Protein AF-A0A922ZAD3-F1 (afdb_monomer)

Radius of gyration: 25.51 Å; Cα contacts (8 Å, |Δi|>4): 34; chains: 1; bounding box: 76×25×50 Å

Solvent-accessible surface area (backbone atoms only — not comparable to full-atom values): 5770 Å² total; per-residue (Å²): 134,62,74,67,57,54,55,48,39,57,34,49,37,71,70,69,54,54,74,69,57,48,52,52,53,54,55,58,28,72,83,29,72,67,55,41,47,49,44,52,55,47,27,52,50,45,52,52,55,72,68,52,84,65,85,85,80,50,72,68,54,52,53,52,51,51,53,55,39,49,76,71,68,50,87,79,79,77,80,72,75,80,72,78,85,80,80,81,85,79,85,131

Structure (mmCIF, N/CA/C/O backbone):
data_AF-A0A922ZAD3-F1
#
_entry.id   AF-A0A922ZAD3-F1
#
loop_
_atom_site.group_PDB
_atom_site.id
_atom_site.type_symbol
_atom_site.label_atom_id
_atom_site.label_alt_id
_atom_site.label_comp_id
_atom_site.label_asym_id
_atom_site.label_entity_id
_atom_site.label_seq_id
_atom_site.pdbx_PDB_ins_code
_atom_site.Cartn_x
_atom_site.Cartn_y
_atom_site.Cartn_z
_atom_site.occupancy
_atom_site.B_iso_or_equiv
_atom_site.auth_seq_id
_atom_site.auth_comp_id
_atom_site.auth_asym_id
_atom_site.auth_atom_id
_atom_site.pdbx_PDB_model_num
ATOM 1 N N . MET A 1 1 ? -21.144 -0.134 1.352 1.00 59.28 1 MET A N 1
ATOM 2 C CA . MET A 1 1 ? -20.029 0.603 1.975 1.00 59.28 1 MET A CA 1
ATOM 3 C C . MET A 1 1 ? -20.101 2.050 1.530 1.00 59.28 1 MET A C 1
ATOM 5 O O . MET A 1 1 ? -20.392 2.279 0.363 1.00 59.28 1 MET A O 1
ATOM 9 N N . ASN A 1 2 ? -19.955 2.997 2.452 1.00 76.38 2 ASN A N 1
ATOM 10 C CA . ASN A 1 2 ? -20.130 4.426 2.180 1.00 76.38 2 ASN A CA 1
ATOM 11 C C . ASN A 1 2 ? -18.867 4.995 1.503 1.00 76.38 2 ASN A C 1
ATOM 13 O O . ASN A 1 2 ? -17.761 4.662 1.928 1.00 76.38 2 ASN A O 1
ATOM 17 N N . ASP A 1 3 ? -19.001 5.864 0.497 1.00 76.62 3 ASP A N 1
ATOM 18 C CA . ASP A 1 3 ? -17.849 6.402 -0.261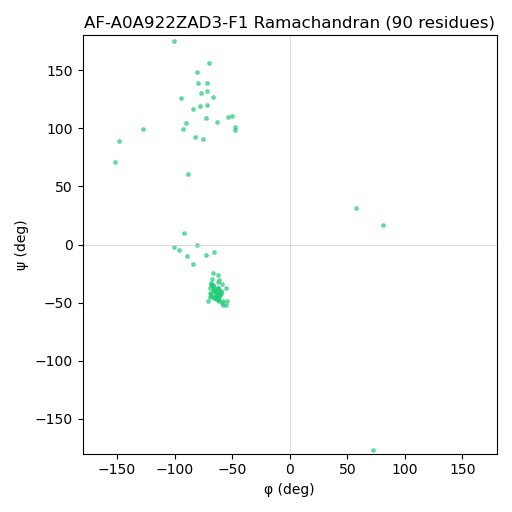 1.00 76.62 3 ASP A CA 1
ATOM 19 C C . ASP A 1 3 ? -16.878 7.220 0.608 1.00 76.62 3 ASP A C 1
ATOM 21 O O . ASP A 1 3 ? -15.683 7.297 0.320 1.00 76.62 3 ASP A O 1
ATOM 25 N N . LEU A 1 4 ? -17.379 7.804 1.700 1.00 80.00 4 LEU A N 1
ATOM 26 C CA . LEU A 1 4 ? -16.563 8.497 2.695 1.00 80.00 4 LEU A CA 1
ATOM 27 C C . LEU A 1 4 ? -15.573 7.549 3.386 1.00 80.00 4 LEU A C 1
ATOM 29 O O . LEU A 1 4 ? -14.399 7.881 3.513 1.00 80.00 4 LEU A O 1
ATOM 33 N N . TYR A 1 5 ? -16.029 6.360 3.793 1.00 77.25 5 TYR A N 1
ATOM 34 C CA . TYR A 1 5 ? -15.179 5.396 4.492 1.00 77.25 5 TYR A CA 1
ATOM 35 C C . TYR A 1 5 ? -14.095 4.828 3.579 1.00 77.25 5 TYR A C 1
ATOM 37 O O . TYR A 1 5 ? -12.976 4.654 4.038 1.00 77.25 5 TYR A O 1
ATOM 45 N N . ARG A 1 6 ? -14.370 4.653 2.280 1.00 77.19 6 ARG A N 1
ATOM 46 C CA . ARG A 1 6 ? -13.330 4.281 1.305 1.00 77.19 6 ARG A CA 1
ATOM 47 C C . ARG A 1 6 ? -12.195 5.301 1.257 1.00 77.19 6 ARG A C 1
ATOM 49 O O . ARG A 1 6 ? -11.043 4.936 1.439 1.00 77.19 6 ARG A O 1
ATOM 56 N N . LYS A 1 7 ? -12.525 6.588 1.111 1.00 80.75 7 LYS A N 1
ATOM 57 C CA . LYS A 1 7 ? -11.513 7.659 1.090 1.00 80.75 7 LYS A CA 1
ATOM 58 C C . LYS A 1 7 ? -10.730 7.751 2.398 1.00 80.75 7 LYS A C 1
ATOM 60 O O . LYS A 1 7 ? -9.537 8.026 2.374 1.00 80.75 7 LYS A O 1
ATOM 65 N N . LEU A 1 8 ? -11.390 7.534 3.535 1.00 81.56 8 LEU A N 1
ATOM 66 C CA . LEU A 1 8 ? -10.711 7.507 4.830 1.00 81.56 8 LEU A CA 1
ATOM 67 C C . LEU A 1 8 ? -9.756 6.315 4.943 1.00 81.56 8 LEU A C 1
ATOM 69 O O . LEU A 1 8 ? -8.660 6.487 5.457 1.00 81.56 8 LEU A O 1
ATOM 73 N N . VAL A 1 9 ? -10.129 5.140 4.434 1.00 85.94 9 VAL A N 1
ATOM 74 C CA . VAL A 1 9 ? -9.262 3.952 4.412 1.00 85.94 9 VAL A CA 1
ATOM 75 C C . VAL A 1 9 ? -8.045 4.156 3.504 1.00 85.94 9 VAL A C 1
ATOM 77 O O . VAL A 1 9 ? -6.940 3.788 3.896 1.00 85.94 9 VAL A O 1
ATOM 80 N N . ASP A 1 10 ? -8.212 4.810 2.353 1.00 86.69 10 ASP A N 1
ATOM 81 C CA . ASP A 1 10 ? -7.095 5.162 1.464 1.00 86.69 10 ASP A CA 1
ATOM 82 C C . ASP A 1 10 ? -6.090 6.092 2.167 1.00 86.69 10 ASP A C 1
ATOM 84 O O . ASP A 1 10 ? -4.887 5.827 2.182 1.00 86.69 10 ASP A O 1
ATOM 88 N N . LEU A 1 11 ? -6.586 7.156 2.809 1.00 84.69 11 LEU A N 1
ATOM 89 C CA . LEU A 1 11 ? -5.756 8.100 3.568 1.00 84.69 11 LEU A CA 1
ATOM 90 C C . LEU A 1 11 ? -5.126 7.453 4.809 1.00 84.69 11 LEU A C 1
ATOM 92 O O . LEU A 1 11 ? -4.004 7.789 5.182 1.00 84.69 11 LEU A O 1
ATOM 96 N N . TYR A 1 12 ? -5.844 6.528 5.449 1.00 87.62 12 TYR A N 1
ATOM 97 C CA . TYR A 1 12 ? -5.347 5.746 6.577 1.00 87.62 12 TYR A CA 1
ATOM 98 C C . TYR A 1 12 ? -4.171 4.860 6.161 1.00 87.62 12 TYR A C 1
ATOM 100 O O . TYR A 1 12 ? -3.162 4.813 6.858 1.00 87.62 12 TYR A O 1
ATOM 108 N N . ALA A 1 13 ? -4.275 4.181 5.016 1.00 85.31 13 ALA A N 1
ATOM 109 C CA . ALA A 1 13 ? -3.229 3.286 4.534 1.00 85.31 13 ALA A CA 1
ATOM 110 C C . ALA A 1 13 ? -1.908 4.020 4.247 1.00 85.31 13 ALA A C 1
ATOM 112 O O . ALA A 1 13 ? -0.830 3.462 4.470 1.00 85.31 13 ALA A O 1
ATOM 113 N N . ASP A 1 14 ? -1.989 5.281 3.815 1.00 86.31 14 ASP A N 1
ATOM 114 C CA . ASP A 1 14 ? -0.828 6.131 3.546 1.00 86.31 14 ASP A CA 1
ATOM 115 C C . ASP A 1 14 ? -0.365 6.985 4.747 1.00 86.31 14 ASP A C 1
ATOM 117 O O . ASP A 1 14 ? 0.503 7.839 4.590 1.00 86.31 14 ASP A O 1
ATOM 121 N N . ASP A 1 15 ? -0.901 6.755 5.951 1.00 85.44 15 ASP A N 1
ATOM 122 C CA . ASP A 1 15 ? -0.576 7.514 7.174 1.00 85.44 15 ASP A CA 1
ATOM 123 C C . ASP A 1 15 ? -0.826 9.038 7.051 1.00 85.44 15 ASP A C 1
ATOM 125 O O . ASP A 1 15 ? -0.142 9.853 7.670 1.00 85.44 15 ASP A O 1
ATOM 129 N N . GLN A 1 16 ? -1.823 9.440 6.253 1.00 89.38 16 GLN A N 1
ATOM 130 C CA . GLN A 1 16 ? -2.156 10.850 5.988 1.00 89.38 16 GLN A CA 1
ATOM 131 C C . GLN A 1 16 ? -3.290 11.404 6.866 1.00 89.38 16 GLN A C 1
ATOM 133 O O . GLN A 1 16 ? -3.626 12.587 6.780 1.00 89.38 16 G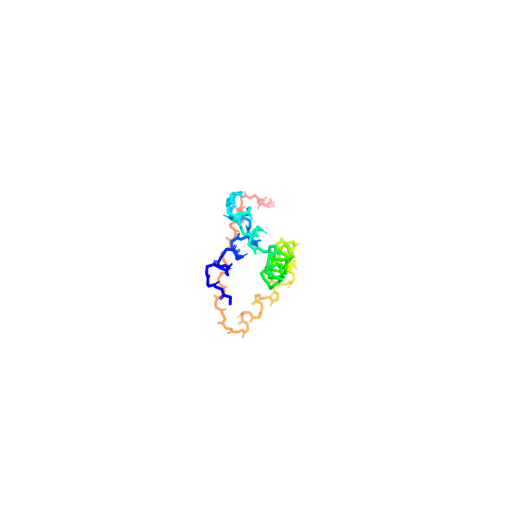LN A O 1
ATOM 138 N N . LEU A 1 17 ? -3.917 10.565 7.693 1.00 87.81 17 LEU A N 1
ATOM 139 C CA . LEU A 1 17 ? -4.976 10.993 8.605 1.00 87.81 17 LEU A CA 1
ATOM 140 C C . LEU A 1 17 ? -4.411 11.639 9.874 1.00 87.81 17 LEU A C 1
ATOM 142 O O . LEU A 1 17 ? -3.366 11.245 10.387 1.00 87.81 17 LEU A O 1
ATOM 146 N N . THR A 1 18 ? -5.154 12.597 10.430 1.00 89.31 18 THR A N 1
ATOM 147 C CA . THR A 1 18 ? -4.888 13.108 11.781 1.00 89.31 18 THR A CA 1
ATOM 148 C C . THR A 1 18 ? -5.239 12.052 12.833 1.00 89.31 18 THR A C 1
ATOM 150 O O . THR A 1 18 ? -6.081 11.184 12.597 1.00 89.31 18 THR A O 1
ATOM 153 N N . GLU A 1 19 ? -4.640 12.140 14.024 1.00 87.25 19 GLU A N 1
ATOM 154 C CA . GLU A 1 19 ? -4.900 11.190 15.121 1.00 87.25 19 GLU A CA 1
ATOM 155 C C . GLU A 1 19 ? -6.390 11.090 15.490 1.00 87.25 19 GLU A C 1
ATOM 157 O O . GLU A 1 19 ? -6.897 9.999 15.750 1.00 87.25 19 GLU A O 1
ATOM 162 N N . GLU A 1 20 ? -7.109 12.215 15.454 1.00 87.25 20 GLU A N 1
ATOM 163 C CA . GLU A 1 20 ? -8.552 12.277 15.708 1.00 87.25 20 GLU A CA 1
ATOM 164 C C . GLU A 1 20 ? -9.343 11.463 14.672 1.00 87.25 20 GLU A C 1
ATOM 166 O O . GLU A 1 20 ? -10.153 10.610 15.033 1.00 87.25 20 GLU A O 1
ATOM 171 N N . MET A 1 21 ? -9.038 11.638 13.383 1.00 85.50 21 MET A N 1
ATOM 172 C CA . MET A 1 21 ? -9.702 10.908 12.298 1.00 85.50 21 MET A CA 1
ATOM 173 C C . MET A 1 21 ? -9.359 9.415 12.309 1.00 85.50 21 MET A C 1
ATOM 175 O O . MET A 1 21 ? -10.206 8.583 11.983 1.00 85.50 21 MET A O 1
ATOM 179 N N . VAL A 1 22 ? -8.137 9.053 12.715 1.00 88.19 22 VAL A N 1
ATOM 180 C CA . VAL A 1 22 ? -7.753 7.650 12.926 1.00 88.19 22 VAL A CA 1
ATOM 181 C C . VAL A 1 22 ? -8.582 7.035 14.050 1.00 88.19 22 VAL A C 1
ATOM 183 O O . VAL A 1 22 ? -9.081 5.917 13.897 1.00 88.19 22 VAL A O 1
ATOM 186 N N . ALA A 1 23 ? -8.758 7.745 15.167 1.00 88.25 23 ALA A N 1
ATOM 187 C CA . ALA A 1 23 ? -9.551 7.261 16.292 1.00 88.25 23 ALA A CA 1
ATOM 188 C C . ALA A 1 23 ? -11.027 7.066 15.907 1.00 88.25 23 ALA A C 1
ATOM 190 O O . ALA A 1 23 ? -11.607 6.029 16.237 1.00 88.25 23 ALA A O 1
ATOM 191 N N . GLU A 1 24 ? -11.612 8.007 15.162 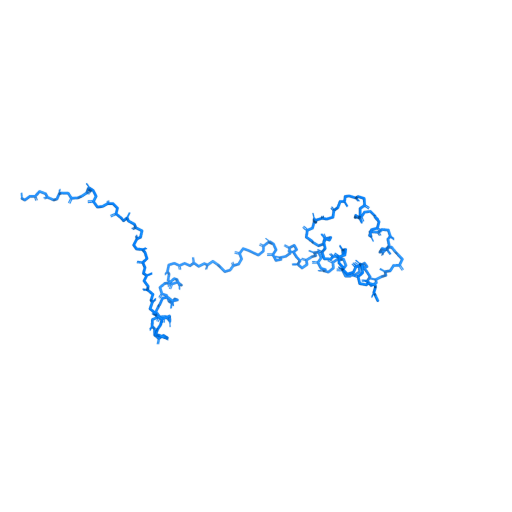1.00 88.00 24 GLU A N 1
ATOM 192 C CA . GLU A 1 24 ? -12.982 7.900 14.649 1.00 88.00 24 GLU A CA 1
ATOM 193 C C . GLU A 1 24 ? -13.153 6.738 13.667 1.00 88.00 24 GLU A C 1
ATOM 195 O O . GLU A 1 24 ? -14.080 5.938 13.809 1.00 88.00 24 GLU A O 1
ATOM 200 N N . LEU A 1 25 ? -12.240 6.596 12.701 1.00 87.25 25 LEU A N 1
ATOM 201 C CA . LEU A 1 25 ? -12.276 5.501 11.732 1.00 87.25 25 LEU A CA 1
ATOM 202 C C . LEU A 1 25 ? -12.123 4.142 12.428 1.00 87.25 25 LEU A C 1
ATOM 204 O O . LEU A 1 25 ? -12.862 3.204 12.137 1.00 87.25 25 LEU A O 1
ATOM 208 N N . THR A 1 26 ? -11.216 4.053 13.402 1.00 87.06 26 THR A N 1
ATOM 209 C CA . THR A 1 26 ? -11.004 2.836 14.198 1.00 87.06 26 THR A CA 1
ATOM 210 C C . THR A 1 26 ? -12.221 2.513 15.062 1.00 87.06 26 THR A C 1
ATOM 212 O O . THR A 1 26 ? -12.548 1.343 15.242 1.00 87.06 26 THR A O 1
ATOM 215 N N . ALA A 1 27 ? -12.907 3.527 15.597 1.00 89.06 27 ALA A N 1
ATOM 216 C CA . ALA A 1 27 ? -14.152 3.341 16.332 1.00 89.06 27 ALA A CA 1
ATOM 217 C C . ALA A 1 27 ? -15.271 2.824 15.418 1.00 89.06 27 ALA A C 1
ATOM 219 O O . ALA A 1 27 ? -15.927 1.853 15.781 1.00 89.06 27 ALA A O 1
ATOM 220 N N . ALA A 1 28 ? -15.431 3.397 14.221 1.00 86.31 28 ALA A N 1
ATOM 221 C CA . ALA A 1 28 ? -16.403 2.931 13.231 1.00 86.31 28 ALA A CA 1
ATOM 222 C C . ALA A 1 28 ? -16.122 1.489 12.767 1.00 86.31 28 ALA A C 1
ATOM 224 O O . ALA A 1 28 ? -17.045 0.698 12.600 1.00 86.31 28 ALA A O 1
ATOM 225 N N . ALA A 1 29 ? -14.848 1.116 12.630 1.00 87.31 29 ALA A N 1
ATOM 226 C CA . ALA A 1 29 ? -14.430 -0.231 12.246 1.00 87.31 29 ALA A CA 1
ATOM 227 C C . ALA A 1 29 ? -14.620 -1.294 13.347 1.00 87.31 29 ALA A C 1
ATOM 229 O O . ALA A 1 29 ? -14.454 -2.482 13.076 1.00 87.31 29 ALA A O 1
ATOM 230 N N . LYS A 1 30 ? -14.954 -0.919 14.592 1.00 87.56 30 LYS A N 1
ATOM 231 C CA . LYS A 1 30 ? -15.267 -1.908 15.644 1.00 87.56 30 LYS A CA 1
ATOM 232 C C . LYS A 1 30 ? -16.565 -2.655 15.370 1.00 87.56 30 LYS A C 1
ATOM 234 O O . LYS A 1 30 ? -16.644 -3.836 15.695 1.00 87.56 30 LYS A O 1
ATOM 239 N N . ASP A 1 31 ? -17.534 -1.961 14.784 1.00 87.50 31 ASP A N 1
ATOM 240 C CA . ASP A 1 31 ? -18.879 -2.479 14.535 1.00 87.50 31 ASP A CA 1
ATOM 241 C C . ASP A 1 31 ? -19.072 -2.929 13.071 1.00 87.50 31 ASP A C 1
ATOM 243 O O . ASP A 1 31 ? -20.132 -3.444 12.717 1.00 87.50 31 ASP A O 1
ATOM 247 N N . ASP A 1 32 ? -18.050 -2.758 12.220 1.00 87.38 32 ASP A N 1
ATOM 248 C CA . ASP A 1 32 ? -18.056 -3.120 10.798 1.00 87.38 32 ASP A CA 1
ATOM 249 C C . ASP A 1 32 ? -16.838 -3.997 10.444 1.00 87.38 32 ASP A C 1
ATOM 251 O O . ASP A 1 32 ? -15.724 -3.514 10.209 1.00 87.38 32 ASP A O 1
ATOM 255 N N . ASP A 1 33 ? -17.070 -5.312 10.382 1.00 88.44 33 ASP A N 1
ATOM 256 C CA . ASP A 1 33 ? -16.052 -6.313 10.039 1.00 88.44 33 ASP A CA 1
ATOM 257 C C . ASP A 1 33 ? -15.466 -6.118 8.628 1.00 88.44 33 ASP A C 1
ATOM 259 O O . ASP A 1 33 ? -14.294 -6.435 8.397 1.00 88.44 33 ASP A O 1
ATOM 263 N N . ILE A 1 34 ? -16.248 -5.579 7.683 1.00 88.38 34 ILE A N 1
ATOM 264 C CA . ILE A 1 34 ? -15.788 -5.318 6.312 1.00 88.38 34 ILE A CA 1
ATOM 265 C C . ILE A 1 34 ? -14.796 -4.159 6.336 1.00 88.38 34 ILE A C 1
ATOM 267 O O . ILE A 1 34 ? -13.693 -4.281 5.803 1.00 88.38 34 ILE A O 1
ATOM 271 N N . LEU A 1 35 ? -15.152 -3.064 7.010 1.00 87.62 35 LEU A N 1
ATOM 272 C CA . LEU A 1 35 ? -14.290 -1.891 7.155 1.00 87.62 35 LEU A CA 1
ATOM 273 C C . LEU A 1 35 ? -12.970 -2.235 7.847 1.00 87.62 35 LEU A C 1
ATOM 275 O O . LEU A 1 35 ? -11.901 -1.832 7.391 1.00 87.62 35 LEU A O 1
ATOM 279 N N . LYS A 1 36 ? -13.031 -3.043 8.906 1.00 89.88 36 LYS A N 1
ATOM 280 C CA . LYS A 1 36 ? -11.842 -3.523 9.612 1.00 89.88 36 LYS A CA 1
ATOM 281 C C . LYS A 1 36 ? -10.923 -4.351 8.715 1.00 89.88 36 LYS A C 1
ATOM 283 O O . LYS A 1 36 ? -9.703 -4.175 8.755 1.00 89.88 36 LYS A O 1
ATOM 288 N N . SER A 1 37 ? -11.500 -5.250 7.916 1.00 89.56 37 SER A N 1
ATOM 289 C CA . SER A 1 37 ? -10.736 -6.046 6.956 1.00 89.56 37 SER A CA 1
ATOM 290 C C . SER A 1 37 ? -10.074 -5.154 5.909 1.00 89.56 37 SER A C 1
ATOM 292 O O . SER A 1 37 ? -8.882 -5.310 5.662 1.00 89.56 37 SER A O 1
ATOM 294 N N . GLU A 1 38 ? -10.808 -4.202 5.325 1.00 88.50 38 GLU A N 1
ATOM 295 C CA . GLU A 1 38 ? -10.262 -3.295 4.309 1.00 88.50 38 GLU A CA 1
ATOM 296 C C . GLU A 1 38 ? -9.117 -2.437 4.861 1.00 88.50 38 GLU A C 1
ATOM 298 O O . GLU A 1 38 ? -8.054 -2.385 4.243 1.00 88.50 38 GLU A O 1
ATOM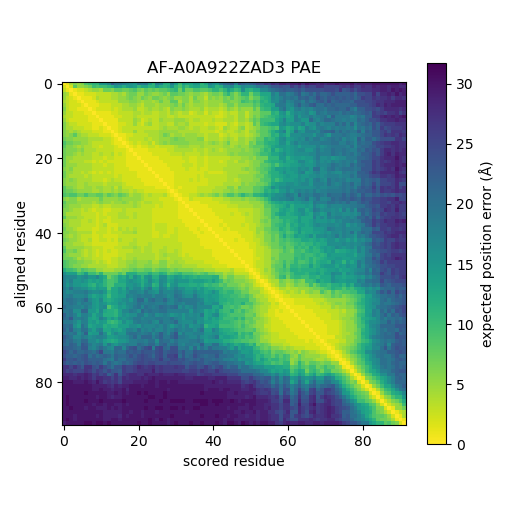 303 N N . MET A 1 39 ? -9.282 -1.846 6.052 1.00 91.19 39 MET A N 1
ATOM 304 C CA . MET A 1 39 ? -8.221 -1.087 6.726 1.00 91.19 39 MET A CA 1
ATOM 305 C C . MET A 1 39 ? -6.948 -1.916 6.895 1.00 91.19 39 MET A C 1
ATOM 307 O O . MET A 1 39 ? -5.857 -1.459 6.557 1.00 91.19 39 MET A O 1
ATOM 311 N N . SER A 1 40 ? -7.081 -3.143 7.406 1.00 89.75 40 SER A N 1
ATOM 312 C CA . SER A 1 40 ? -5.924 -3.995 7.673 1.00 89.75 40 SER A CA 1
ATOM 313 C C . SER A 1 40 ? -5.247 -4.467 6.389 1.00 89.75 40 SER A C 1
ATOM 315 O O . SER A 1 40 ? -4.020 -4.450 6.312 1.00 89.75 40 SER A O 1
ATOM 317 N N . THR A 1 41 ? -6.017 -4.913 5.395 1.00 91.38 41 THR A N 1
ATOM 318 C CA . THR A 1 41 ? -5.464 -5.436 4.140 1.00 91.38 41 THR A CA 1
ATOM 319 C C . THR A 1 41 ? -4.812 -4.331 3.319 1.00 91.38 41 THR A C 1
ATOM 321 O O . THR A 1 41 ? -3.712 -4.529 2.797 1.00 91.38 41 THR A O 1
ATOM 324 N N . LEU A 1 42 ? -5.443 -3.155 3.224 1.00 90.50 42 LEU A N 1
ATOM 325 C CA . LEU A 1 42 ? -4.887 -2.051 2.451 1.00 90.50 42 LEU A CA 1
ATOM 326 C C . LEU A 1 42 ? -3.615 -1.506 3.104 1.00 90.50 42 LEU A C 1
ATOM 328 O O . LEU A 1 42 ? -2.613 -1.342 2.411 1.00 90.50 42 LEU A O 1
ATOM 332 N N . LYS A 1 43 ? -3.612 -1.318 4.432 1.00 90.19 43 LYS A N 1
ATOM 333 C CA . LYS A 1 43 ? -2.423 -0.862 5.165 1.00 90.19 43 LYS A CA 1
ATOM 334 C C . LYS A 1 43 ? -1.239 -1.809 4.968 1.00 90.19 43 LYS A C 1
ATOM 336 O O . LYS A 1 43 ? -0.168 -1.368 4.570 1.00 90.19 43 LYS A O 1
ATOM 341 N N . GLN A 1 44 ? -1.457 -3.115 5.131 1.00 90.88 44 GLN A N 1
ATOM 342 C CA . GLN A 1 44 ? -0.418 -4.125 4.895 1.00 90.88 44 GLN A CA 1
ATOM 343 C C . GLN A 1 44 ? 0.107 -4.109 3.457 1.00 90.88 44 GLN A C 1
ATOM 345 O O . GLN A 1 44 ? 1.304 -4.269 3.239 1.00 90.88 44 GLN A O 1
ATOM 350 N N . THR A 1 45 ? -0.777 -3.919 2.476 1.00 89.38 45 THR A N 1
ATOM 351 C CA . THR A 1 45 ? -0.385 -3.864 1.063 1.00 89.38 45 THR A CA 1
ATOM 352 C C . THR A 1 45 ? 0.486 -2.643 0.785 1.00 89.38 45 THR A C 1
ATOM 354 O O . THR A 1 45 ? 1.529 -2.767 0.149 1.00 89.38 45 THR A O 1
ATOM 357 N N . VAL A 1 46 ? 0.087 -1.470 1.283 1.00 89.12 46 VAL A N 1
ATOM 358 C CA . VAL A 1 46 ? 0.859 -0.230 1.131 1.00 89.12 46 VAL A CA 1
ATOM 359 C C . VAL A 1 46 ? 2.202 -0.337 1.842 1.00 89.12 46 VAL A C 1
ATOM 361 O O . VAL A 1 46 ? 3.220 0.013 1.252 1.00 89.12 46 VAL A O 1
ATOM 364 N N . ASP A 1 47 ? 2.233 -0.865 3.064 1.00 89.62 47 ASP A N 1
ATOM 365 C CA . ASP A 1 47 ? 3.477 -1.049 3.809 1.00 89.62 47 ASP A CA 1
ATOM 366 C C . ASP A 1 47 ? 4.429 -2.000 3.065 1.00 89.62 47 ASP A C 1
ATOM 368 O O . ASP A 1 47 ? 5.608 -1.688 2.908 1.00 89.62 47 ASP A O 1
ATOM 372 N N . LEU A 1 48 ? 3.917 -3.107 2.514 1.00 89.44 48 LEU A N 1
ATOM 373 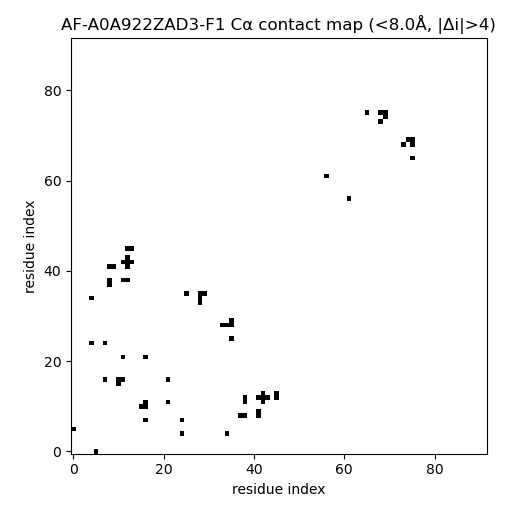C CA . LEU A 1 48 ? 4.712 -4.041 1.714 1.00 89.44 48 LEU A CA 1
ATOM 374 C C . LEU A 1 48 ? 5.291 -3.370 0.461 1.00 89.44 48 LEU A C 1
ATOM 376 O O . LEU A 1 48 ? 6.478 -3.529 0.180 1.00 89.44 48 LEU A O 1
ATOM 380 N N . LEU A 1 49 ? 4.491 -2.571 -0.249 1.00 87.06 49 LEU A N 1
ATOM 381 C CA . LEU A 1 49 ? 4.950 -1.814 -1.418 1.00 87.06 49 LEU A CA 1
ATOM 382 C C . LEU A 1 49 ? 5.969 -0.728 -1.054 1.00 87.06 49 LEU A C 1
ATOM 384 O O . LEU A 1 49 ? 6.905 -0.502 -1.810 1.00 87.06 49 LEU A O 1
ATOM 388 N N . LYS A 1 50 ? 5.824 -0.074 0.105 1.00 85.81 50 LYS A N 1
ATOM 389 C CA . LYS A 1 50 ? 6.800 0.907 0.608 1.00 85.81 50 LYS A CA 1
ATOM 390 C C . LYS A 1 50 ? 8.132 0.252 0.982 1.00 85.81 50 LYS A C 1
ATOM 392 O O . LYS A 1 50 ? 9.169 0.904 0.896 1.00 85.81 50 LYS A O 1
ATOM 397 N N . THR A 1 51 ? 8.111 -1.011 1.410 1.00 87.06 51 THR A N 1
ATOM 398 C CA . THR A 1 51 ? 9.329 -1.777 1.722 1.00 87.06 51 THR A CA 1
ATOM 399 C C . THR A 1 51 ? 9.981 -2.429 0.508 1.00 87.06 51 THR A C 1
ATOM 401 O O . THR A 1 51 ? 11.144 -2.820 0.592 1.00 87.06 51 THR A O 1
ATOM 404 N N . ASP A 1 52 ? 9.261 -2.555 -0.606 1.00 84.88 52 ASP A N 1
ATOM 405 C CA . ASP A 1 52 ? 9.826 -3.065 -1.847 1.00 84.88 52 ASP A CA 1
ATOM 406 C C . ASP A 1 52 ? 10.751 -2.002 -2.455 1.00 84.88 52 ASP A C 1
ATOM 408 O O . ASP A 1 52 ? 10.312 -0.969 -2.958 1.00 84.88 52 ASP A O 1
ATOM 412 N N . SER A 1 53 ? 12.061 -2.256 -2.407 1.00 77.31 53 SER A N 1
ATOM 413 C CA . SER A 1 53 ? 13.083 -1.417 -3.046 1.00 77.31 53 SER A CA 1
ATOM 414 C C . SER A 1 53 ? 12.982 -1.419 -4.576 1.00 77.31 53 SER A C 1
ATOM 416 O O . SER A 1 53 ? 13.692 -0.662 -5.241 1.00 77.31 53 SER A O 1
ATOM 418 N N . GLY A 1 54 ? 12.106 -2.258 -5.134 1.00 78.88 54 GLY A N 1
ATOM 419 C CA . GLY A 1 54 ? 11.949 -2.455 -6.559 1.00 78.88 54 GLY A CA 1
ATOM 420 C C . GLY A 1 54 ? 13.118 -3.240 -7.159 1.00 78.88 54 GLY A C 1
ATOM 421 O O . GLY A 1 54 ? 14.016 -3.708 -6.451 1.00 78.88 54 GLY A O 1
ATOM 422 N N . PRO A 1 55 ? 13.116 -3.420 -8.489 1.00 78.50 55 PRO A N 1
ATOM 423 C CA . PRO A 1 55 ? 14.205 -4.094 -9.176 1.00 78.50 55 PRO A CA 1
ATOM 424 C C . PRO A 1 55 ? 15.493 -3.266 -9.104 1.00 78.50 55 PRO A C 1
ATOM 426 O O . PRO A 1 55 ? 15.527 -2.104 -9.510 1.00 78.50 55 PRO A O 1
ATOM 429 N N . GLU A 1 56 ? 16.575 -3.893 -8.645 1.00 79.75 56 GLU A N 1
ATOM 430 C CA . GLU A 1 56 ? 17.911 -3.316 -8.754 1.00 79.75 56 GLU A CA 1
ATOM 431 C C . GLU A 1 56 ? 18.376 -3.371 -10.214 1.00 79.75 56 GLU A C 1
ATOM 433 O O . GLU A 1 56 ? 18.484 -4.444 -10.811 1.00 79.75 56 GLU A O 1
ATOM 438 N N . PHE A 1 57 ? 18.662 -2.208 -10.797 1.00 80.69 57 PHE A N 1
ATOM 439 C CA . PHE A 1 57 ? 19.232 -2.114 -12.136 1.00 80.69 57 PHE A CA 1
ATOM 440 C C . PHE A 1 57 ? 20.750 -2.017 -12.045 1.00 80.69 57 PHE A C 1
ATOM 442 O O . PHE A 1 57 ? 21.292 -1.130 -11.388 1.00 80.69 57 PHE A O 1
ATOM 449 N N . ASN A 1 58 ? 21.439 -2.906 -12.751 1.00 86.25 58 ASN A N 1
ATOM 450 C CA . ASN A 1 58 ? 22.884 -2.824 -12.934 1.00 86.25 58 ASN A CA 1
ATOM 451 C C . ASN A 1 58 ? 23.234 -2.243 -14.316 1.00 86.25 58 ASN A C 1
ATOM 453 O O . ASN A 1 58 ? 22.378 -2.017 -15.175 1.00 86.25 58 ASN A O 1
ATOM 457 N N . GLU A 1 59 ? 24.527 -2.023 -14.546 1.00 85.00 59 GLU A N 1
ATOM 458 C CA . GLU A 1 59 ? 25.046 -1.495 -15.812 1.00 85.00 59 GLU A CA 1
ATOM 459 C C . GLU A 1 59 ? 24.685 -2.378 -17.022 1.00 85.00 59 GLU A C 1
ATOM 461 O O . GLU A 1 59 ? 24.388 -1.872 -18.103 1.00 85.00 59 GLU A O 1
ATOM 466 N N . SER A 1 60 ? 24.627 -3.701 -16.845 1.00 84.69 60 SER A N 1
ATOM 467 C CA . SER A 1 60 ? 24.242 -4.618 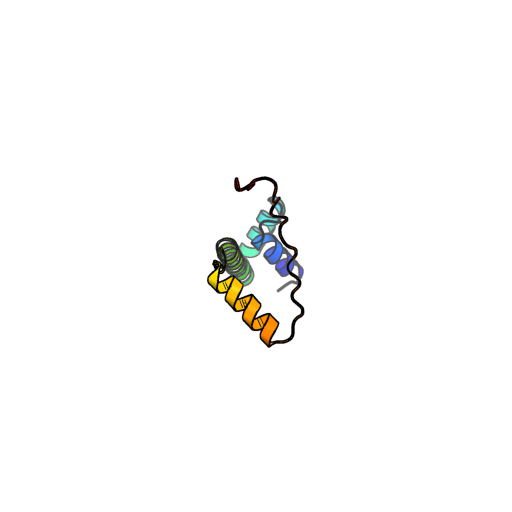-17.926 1.00 84.69 60 SER A CA 1
ATOM 468 C C . SER A 1 60 ? 22.761 -4.483 -18.292 1.00 84.69 60 SER A C 1
ATOM 470 O O . SER A 1 60 ? 22.409 -4.533 -19.473 1.00 84.69 60 SER A O 1
ATOM 472 N N . ASP A 1 61 ? 21.884 -4.267 -17.308 1.00 85.06 61 ASP A N 1
ATOM 473 C CA . ASP A 1 61 ? 20.467 -3.987 -17.545 1.00 85.06 61 ASP A CA 1
ATOM 474 C C . ASP A 1 61 ? 20.272 -2.644 -18.254 1.00 85.06 61 ASP A C 1
ATOM 476 O O . ASP A 1 61 ? 19.474 -2.565 -19.190 1.00 85.06 61 ASP A O 1
ATOM 480 N N . TYR A 1 62 ? 21.049 -1.624 -17.877 1.00 84.31 62 TYR A N 1
ATOM 481 C CA . TYR A 1 62 ? 21.064 -0.324 -18.548 1.00 84.31 62 TYR A CA 1
ATOM 482 C C . TYR A 1 62 ? 21.423 -0.458 -20.037 1.00 84.31 62 TYR A C 1
ATOM 484 O O . TYR A 1 62 ? 20.655 -0.034 -20.905 1.00 84.31 62 TYR A O 1
ATOM 492 N N . LEU A 1 63 ? 22.529 -1.142 -20.350 1.00 86.88 63 LEU A N 1
ATOM 493 C CA . LEU A 1 63 ? 22.954 -1.390 -21.732 1.00 86.88 63 LEU A CA 1
ATOM 494 C C . LEU A 1 63 ? 21.926 -2.219 -22.517 1.00 86.88 63 LEU A C 1
ATOM 496 O O . LEU A 1 63 ? 21.657 -1.942 -23.688 1.00 86.88 63 LEU A O 1
ATOM 500 N N . ARG A 1 64 ? 21.295 -3.209 -21.874 1.00 86.19 64 ARG A N 1
ATOM 501 C CA . ARG A 1 64 ? 20.235 -4.015 -22.496 1.00 86.19 64 ARG A CA 1
ATOM 502 C C . ARG A 1 64 ? 19.009 -3.173 -22.845 1.00 86.19 64 ARG A C 1
ATOM 504 O O . ARG A 1 64 ? 18.415 -3.386 -23.903 1.00 86.19 64 ARG A O 1
ATOM 511 N N . ILE A 1 65 ? 18.606 -2.255 -21.966 1.00 86.62 65 ILE A N 1
ATOM 512 C CA . ILE A 1 65 ? 17.472 -1.352 -22.204 1.00 86.62 65 ILE A CA 1
ATOM 513 C C . ILE A 1 65 ? 17.781 -0.433 -23.386 1.00 86.62 65 ILE A C 1
ATOM 515 O O . ILE A 1 65 ? 16.965 -0.346 -24.303 1.00 86.62 65 ILE A O 1
ATOM 519 N N . ILE A 1 66 ? 18.979 0.155 -23.426 1.00 85.94 66 ILE A N 1
ATOM 520 C CA . ILE A 1 66 ? 19.434 0.987 -24.548 1.00 85.94 66 ILE A CA 1
ATOM 521 C C . ILE A 1 66 ? 19.347 0.224 -25.863 1.00 85.94 66 ILE A C 1
ATOM 523 O O . ILE A 1 66 ? 18.728 0.697 -26.813 1.00 85.94 66 ILE A O 1
ATOM 527 N N . PHE A 1 67 ? 19.920 -0.977 -25.912 1.00 86.56 67 PHE A N 1
ATOM 528 C CA . PHE A 1 67 ? 19.923 -1.779 -27.129 1.00 86.56 67 PHE A CA 1
ATOM 529 C C . PHE A 1 67 ? 18.497 -2.098 -27.607 1.00 86.56 67 PHE A C 1
ATOM 531 O O . PHE A 1 67 ? 18.188 -2.019 -28.798 1.00 86.56 67 PHE A O 1
ATOM 538 N N . ARG A 1 68 ? 17.583 -2.410 -26.679 1.00 86.94 68 ARG A N 1
ATOM 539 C CA . ARG A 1 68 ? 16.163 -2.633 -27.000 1.00 86.94 68 ARG A CA 1
ATOM 540 C C . ARG A 1 68 ? 15.477 -1.379 -27.533 1.00 86.94 68 ARG A C 1
ATOM 542 O O . ARG A 1 68 ? 14.697 -1.468 -28.473 1.00 86.94 68 ARG A O 1
ATOM 549 N N . MET A 1 69 ? 15.764 -0.220 -26.958 1.00 85.94 69 MET A N 1
ATOM 550 C CA . MET A 1 69 ? 15.188 1.043 -27.411 1.00 85.94 69 MET A CA 1
ATOM 551 C C . MET A 1 69 ? 15.725 1.446 -28.794 1.00 85.94 69 MET A C 1
ATOM 553 O O . MET A 1 69 ? 14.940 1.818 -29.662 1.00 85.94 69 MET A O 1
ATOM 557 N N . GLN A 1 70 ? 17.024 1.271 -29.047 1.00 84.69 70 GLN A N 1
ATOM 558 C CA . GLN A 1 70 ? 17.634 1.515 -30.359 1.00 84.69 70 GLN A CA 1
ATOM 559 C C . GLN A 1 70 ? 17.072 0.583 -31.439 1.00 84.69 70 GLN A C 1
ATOM 561 O O . GLN A 1 70 ? 16.723 1.030 -32.528 1.00 84.69 70 GLN A O 1
ATOM 566 N N . THR A 1 71 ? 16.926 -0.711 -31.139 1.00 88.31 71 THR A N 1
ATOM 567 C CA . THR A 1 71 ? 16.319 -1.676 -32.079 1.00 88.31 71 THR A CA 1
ATOM 568 C C . THR A 1 71 ? 14.834 -1.414 -32.331 1.00 88.31 71 THR A C 1
ATOM 570 O O . THR A 1 71 ? 14.334 -1.751 -33.401 1.00 88.31 71 THR A O 1
ATOM 573 N N . ALA A 1 72 ? 14.140 -0.765 -31.395 1.00 88.56 72 ALA A N 1
ATOM 574 C CA . ALA A 1 72 ? 12.776 -0.278 -31.579 1.00 88.56 72 ALA A CA 1
ATOM 575 C C . ALA A 1 72 ? 1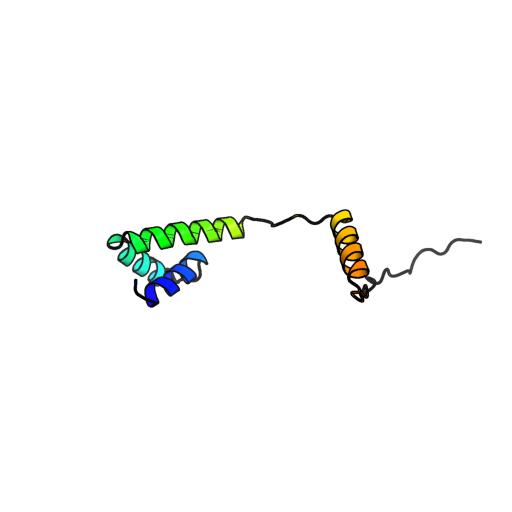2.693 1.058 -32.350 1.00 88.56 72 ALA A C 1
ATOM 577 O O . ALA A 1 72 ? 11.592 1.552 -32.583 1.00 88.56 72 ALA A O 1
ATOM 578 N N . GLY A 1 73 ? 13.830 1.638 -32.756 1.00 84.69 73 GLY A N 1
ATOM 579 C CA . GLY A 1 73 ? 13.891 2.886 -33.519 1.00 84.69 73 GLY A CA 1
ATOM 580 C C . GLY A 1 73 ? 13.760 4.155 -32.675 1.00 84.69 73 GLY A C 1
ATOM 581 O O . GLY A 1 73 ? 13.467 5.212 -33.227 1.00 84.69 73 GLY A O 1
ATOM 582 N N . ALA A 1 74 ? 13.948 4.071 -31.354 1.00 80.00 74 ALA A N 1
ATOM 583 C CA . ALA A 1 74 ? 13.987 5.254 -30.502 1.00 80.00 74 ALA A CA 1
ATOM 584 C C . ALA A 1 74 ? 15.292 6.034 -30.726 1.00 80.00 74 ALA A C 1
ATOM 586 O O . ALA A 1 74 ? 16.380 5.454 -30.696 1.00 80.00 74 ALA A O 1
ATOM 587 N N . ASP A 1 75 ? 15.178 7.350 -30.902 1.00 75.62 75 ASP A N 1
ATOM 588 C CA . ASP A 1 75 ? 16.323 8.259 -30.957 1.00 75.62 75 ASP A CA 1
ATOM 589 C C . ASP A 1 75 ? 16.758 8.605 -29.526 1.00 75.62 75 ASP A C 1
ATO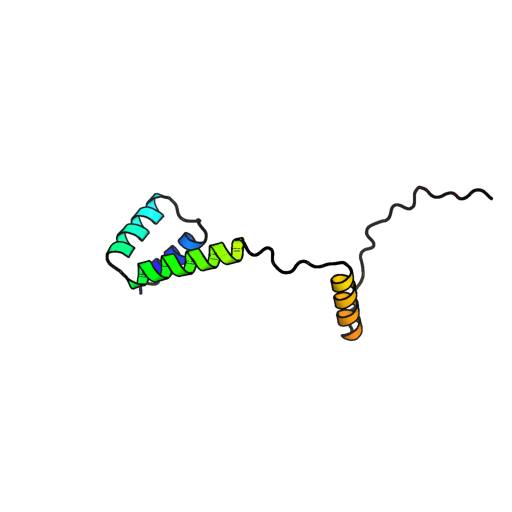M 591 O O . ASP A 1 75 ? 16.179 9.469 -28.863 1.00 75.62 75 ASP A O 1
ATOM 595 N N . ILE A 1 76 ? 17.709 7.832 -28.997 1.00 71.62 76 ILE A N 1
ATOM 596 C CA . ILE A 1 76 ? 18.233 8.020 -27.643 1.00 71.62 76 ILE A CA 1
ATOM 597 C C . ILE A 1 76 ? 19.465 8.917 -27.728 1.00 71.62 76 ILE A C 1
ATOM 599 O O . ILE A 1 76 ? 20.566 8.449 -28.021 1.00 71.62 76 ILE A O 1
ATOM 603 N N . SER A 1 77 ? 19.281 10.200 -27.432 1.00 63.19 77 SER A N 1
ATOM 604 C CA . SER A 1 77 ? 20.395 11.113 -27.194 1.00 63.19 77 SER A CA 1
ATOM 605 C C . SER A 1 77 ? 20.837 10.975 -25.740 1.00 63.19 77 SER A C 1
ATOM 607 O O . SER A 1 77 ? 20.069 11.255 -24.820 1.00 63.19 77 SER A O 1
ATOM 609 N N . PHE A 1 78 ? 22.070 10.527 -25.519 1.00 62.56 78 PHE A N 1
ATOM 610 C CA . PHE A 1 78 ? 22.679 10.587 -24.196 1.00 62.56 78 PHE A CA 1
ATOM 611 C C . PHE A 1 78 ? 23.143 12.023 -23.978 1.00 62.56 78 PHE A C 1
ATOM 613 O O . PHE A 1 78 ? 23.976 12.516 -24.735 1.00 62.56 78 PHE A O 1
ATOM 620 N N . GLU A 1 79 ? 22.621 12.705 -22.960 1.00 54.88 79 GLU A N 1
ATOM 621 C CA . GLU A 1 79 ? 23.376 13.820 -22.398 1.00 54.88 79 GLU A CA 1
ATOM 622 C C . GLU A 1 79 ? 24.661 13.205 -21.838 1.00 54.88 79 GLU A C 1
ATOM 624 O O . GLU A 1 79 ? 24.632 12.469 -20.847 1.00 54.88 79 GLU A O 1
ATOM 629 N N . GLU A 1 80 ? 25.783 13.415 -22.532 1.00 51.62 80 GLU A N 1
ATOM 630 C CA . GLU A 1 80 ? 27.102 13.171 -21.965 1.00 51.62 80 GLU A CA 1
ATOM 631 C C . GLU A 1 80 ? 27.121 13.884 -20.615 1.00 51.62 80 GLU A C 1
ATOM 633 O O . GLU A 1 80 ? 27.089 15.113 -20.550 1.00 51.62 80 GLU A O 1
ATOM 638 N N . ARG A 1 81 ? 27.147 13.124 -19.512 1.00 48.56 81 ARG A N 1
ATOM 639 C CA . ARG A 1 81 ? 27.613 13.681 -18.243 1.00 48.56 81 ARG A CA 1
ATOM 640 C C . 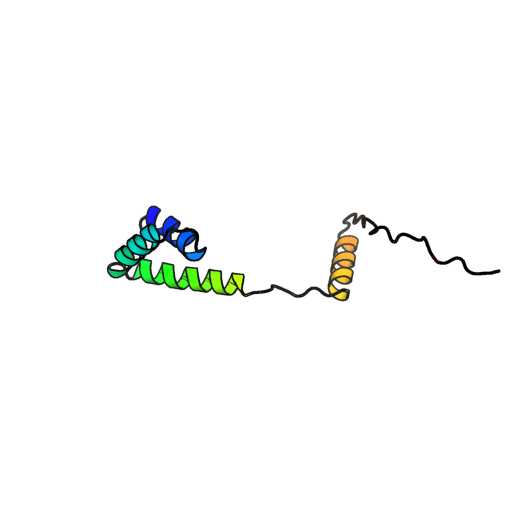ARG A 1 81 ? 28.979 14.256 -18.568 1.00 48.56 81 ARG A C 1
ATOM 642 O O . ARG A 1 81 ? 29.865 13.465 -18.879 1.00 48.56 81 ARG A O 1
ATOM 649 N N . GLU A 1 82 ? 29.112 15.582 -18.579 1.00 44.16 82 GLU A N 1
ATOM 650 C CA . GLU A 1 82 ? 30.356 16.267 -18.917 1.00 44.16 82 GLU A CA 1
ATOM 651 C C . GLU A 1 82 ? 31.507 15.625 -18.139 1.00 44.16 82 GLU A C 1
ATOM 653 O O . GLU A 1 82 ? 31.733 15.893 -16.959 1.00 44.16 82 GLU A O 1
ATOM 658 N N . SER A 1 83 ? 32.245 14.738 -18.797 1.00 47.62 83 SER A N 1
ATOM 659 C CA . SER A 1 83 ? 33.518 14.270 -18.294 1.00 47.62 83 SER A CA 1
ATOM 660 C C . SER A 1 83 ? 34.461 15.426 -18.550 1.00 47.62 83 SER A C 1
ATOM 662 O O . SER A 1 83 ? 35.001 15.508 -19.646 1.00 47.62 83 SER A O 1
ATOM 664 N N . HIS A 1 84 ? 34.606 16.349 -17.591 1.00 45.53 84 HIS A N 1
ATOM 665 C CA . HIS A 1 84 ? 35.578 17.443 -17.656 1.00 45.53 84 HIS A CA 1
ATOM 666 C C . HIS A 1 84 ? 36.955 16.875 -18.059 1.00 45.53 84 HIS A C 1
ATOM 668 O O . HIS A 1 84 ? 37.656 16.319 -17.207 1.00 45.53 84 HIS A O 1
ATOM 674 N N . PRO A 1 85 ? 37.394 16.994 -19.329 1.00 48.88 85 PRO A N 1
ATOM 675 C CA . PRO A 1 85 ? 38.632 16.396 -19.796 1.00 48.88 85 PRO A CA 1
ATOM 676 C C . PRO A 1 85 ? 39.740 17.415 -19.540 1.00 48.88 85 PRO A C 1
ATOM 678 O O . PRO A 1 85 ? 40.358 17.952 -20.451 1.00 48.88 85 PRO A O 1
ATOM 681 N N . GLY A 1 86 ? 39.920 17.766 -18.268 1.00 53.19 86 GLY A N 1
ATOM 682 C CA . GLY A 1 86 ? 40.884 18.771 -17.840 1.00 53.19 86 GLY A CA 1
ATOM 683 C C . GLY A 1 86 ? 42.269 18.216 -17.535 1.00 53.19 86 GLY A C 1
ATOM 684 O O . GLY A 1 86 ? 43.176 19.005 -17.295 1.00 53.19 86 GLY A O 1
ATOM 685 N N . GLN A 1 87 ? 42.469 16.896 -17.479 1.00 57.75 87 GLN A N 1
ATOM 686 C CA . GLN A 1 87 ? 43.718 16.348 -16.940 1.00 57.75 87 GLN A CA 1
ATOM 687 C C . GLN A 1 87 ? 44.099 14.992 -17.531 1.00 57.75 87 GLN A C 1
ATOM 689 O O . GLN A 1 87 ? 44.094 14.004 -16.819 1.00 57.75 87 GLN A O 1
ATOM 694 N N . TYR A 1 88 ? 44.508 14.945 -18.798 1.00 55.19 88 TYR A N 1
ATOM 695 C CA . TYR A 1 88 ? 45.559 14.008 -19.216 1.00 55.19 88 TYR A CA 1
ATOM 696 C C . TYR A 1 88 ? 46.354 14.636 -20.359 1.00 55.19 88 TYR A C 1
ATOM 698 O O . TYR A 1 88 ? 46.035 14.484 -21.534 1.00 55.19 88 TYR A O 1
ATOM 706 N N . GLN A 1 89 ? 47.398 15.377 -19.995 1.00 50.53 89 GLN A N 1
ATOM 707 C CA . GLN A 1 89 ? 48.422 15.816 -20.932 1.00 50.53 89 GLN A CA 1
ATOM 708 C C . GLN A 1 89 ? 49.507 14.736 -20.941 1.00 50.53 89 GLN A C 1
ATOM 710 O O . GLN A 1 89 ? 50.247 14.587 -19.970 1.00 50.53 89 GLN A O 1
ATOM 715 N N . LEU A 1 90 ? 49.545 13.924 -21.999 1.00 52.59 90 LEU A N 1
ATOM 716 C CA . LEU A 1 90 ? 50.622 12.957 -22.199 1.00 52.59 90 LEU A CA 1
ATOM 717 C C . LEU A 1 90 ? 51.873 13.699 -22.701 1.00 52.59 90 LEU A C 1
ATOM 719 O O . LEU A 1 90 ? 51.756 14.502 -23.631 1.00 52.59 90 LEU A O 1
ATOM 723 N N . PRO A 1 91 ? 53.053 13.473 -22.098 1.00 52.84 91 PRO A N 1
ATOM 724 C CA . PRO A 1 91 ? 54.297 14.051 -22.585 1.00 52.84 91 PRO A CA 1
ATOM 725 C C . PRO A 1 91 ? 54.724 13.364 -23.891 1.00 52.84 91 PRO A C 1
ATOM 727 O O . PRO A 1 91 ? 54.580 12.148 -24.025 1.00 52.84 91 PRO A O 1
ATOM 730 N N . MET A 1 92 ? 55.215 14.173 -24.836 1.00 53.72 92 MET A N 1
ATOM 731 C CA . MET A 1 92 ? 55.835 13.730 -26.096 1.00 53.72 92 MET A CA 1
ATOM 732 C C . MET A 1 92 ? 57.165 13.022 -25.849 1.00 53.72 92 MET A C 1
ATOM 734 O O . MET A 1 92 ? 57.923 13.504 -24.974 1.00 53.72 92 MET A O 1
#

Mean predicted aligned error: 13.31 Å

Nearest PDB structures (foldseek):
  5wuq-assembly2_D  TM=6.802E-01  e=1.235E+00  Bacillus subtilis subsp. subtilis str. 168
  8z6g-assembly3_E  TM=5.616E-01  e=1.314E+00  Pseudomonas aeruginosa
  3hug-assembly6_F  TM=7.648E-01  e=7.417E+00  Mycobacterium tuberculosis H37Rv

Sequence (92 aa):
MNDLYRKLVDLYADDQLTEEMVAELTAAAKDDDILKSEMSTLKQTVDLLKTDSGPEFNESDYLRIIFRMQTAGADISFEERESHPGQYQLPM

Foldseek 3Di:
DDPVLVVLLVCLLVVNDDPVSVVVLVVVCVVPVVSVVSSVVSNVVSVVVVPPPDDDDDPVNVVVVVVVCVVVVHPDDDPPPPPPPPDDDDDD

Secondary structure (DSSP, 8-state):
--HHHHHHHHHHHTT-S-HHHHHHHHHHTTS-HHHHHHHHHHHHHHHHHHH---PPP-HHHHHHHHHHHHHTT-------------------

pLDDT: mean 79.59, std 13.38, range [44.16, 91.38]